Protein AF-A0A357CM82-F1 (afdb_monomer_lite)

Secondary structure (DSSP, 8-state):
-EEEEEEEETTTEEEEEEEEESSHHHHHHHHHHHHHHHHHHHHHHHHHHHH--SGGGS-GGGTTGGGGTT---EEEEEEE-S--PPP-

Sequence (88 aa):
MKWMLLVLIFGTIPVKTGLLFDNIEDCLKAEETMRAEYTRVYNDWHAWAEAHPKDADYPDTQKFMWRRDGMETTATCIPHGEHAVSPD

Radius of gyration: 17.13 Å; chains: 1; bounding box: 56×18×42 Å

pLDDT: mean 88.92, std 11.29, range [49.66, 98.25]

Foldseek 3Di:
DKKWKWKQFLVHRIDGPVDIHPDVVVSVVVQVVVQVVQVVVVVVVVVVCVVVVDLVSDDPVCSCVNVSVVRDMHMDIDDDDPDPPPDD

Structure (mmCIF, N/CA/C/O backbone):
data_AF-A0A357CM82-F1
#
_entry.id   AF-A0A357CM82-F1
#
loop_
_atom_site.group_PDB
_atom_site.id
_atom_site.type_symbol
_atom_site.label_atom_id
_atom_site.label_alt_id
_atom_site.label_comp_id
_atom_site.label_asym_id
_atom_site.label_entity_id
_atom_site.label_seq_id
_atom_site.pdbx_PDB_ins_code
_atom_site.Cartn_x
_atom_site.Cartn_y
_atom_site.Cartn_z
_atom_site.occupancy
_atom_site.B_iso_or_equiv
_atom_site.auth_seq_id
_atom_site.auth_comp_id
_atom_site.auth_asym_id
_atom_site.auth_atom_id
_atom_site.pdbx_PDB_model_num
ATOM 1 N N . MET A 1 1 ? -18.669 0.054 18.080 1.00 85.56 1 MET A N 1
ATOM 2 C CA . MET A 1 1 ? -18.445 0.624 16.733 1.00 85.56 1 MET A CA 1
ATOM 3 C C . MET A 1 1 ? -17.152 0.023 16.228 1.00 85.56 1 MET A C 1
ATOM 5 O O . MET A 1 1 ? -16.213 0.003 17.010 1.00 85.56 1 MET A O 1
ATOM 9 N N . LYS A 1 2 ? -17.119 -0.523 15.011 1.00 94.06 2 LYS A N 1
ATOM 10 C CA . LYS A 1 2 ? -15.898 -1.125 14.463 1.00 94.06 2 LYS A CA 1
ATOM 11 C C . LYS A 1 2 ? -15.150 -0.111 13.606 1.00 94.06 2 LYS A C 1
ATOM 13 O O . LYS A 1 2 ? -15.739 0.865 13.145 1.00 94.06 2 LYS A O 1
ATOM 18 N N . TRP A 1 3 ? -13.871 -0.359 13.384 1.00 97.00 3 TRP A N 1
ATOM 19 C CA . TRP A 1 3 ? -13.018 0.394 12.473 1.00 97.00 3 TRP A CA 1
ATOM 20 C C . TRP A 1 3 ? -12.633 -0.498 11.306 1.00 97.00 3 TRP A C 1
ATOM 22 O O . TRP A 1 3 ? -12.357 -1.677 11.504 1.00 97.00 3 TRP A O 1
ATOM 32 N N . MET A 1 4 ? -12.637 0.046 10.095 1.00 97.19 4 MET A N 1
ATOM 33 C CA . MET A 1 4 ? -12.206 -0.663 8.899 1.00 97.19 4 MET A CA 1
ATOM 34 C C . MET A 1 4 ? -11.002 0.035 8.288 1.00 97.19 4 MET A C 1
ATOM 36 O O . MET A 1 4 ? -11.028 1.250 8.088 1.00 97.19 4 MET A O 1
ATOM 40 N N . LEU A 1 5 ? -9.986 -0.743 7.921 1.00 97.69 5 LEU A N 1
ATOM 41 C CA . LEU A 1 5 ? -8.890 -0.231 7.109 1.00 97.69 5 LEU A CA 1
ATOM 42 C C . LEU A 1 5 ? -9.383 -0.031 5.667 1.00 97.69 5 LEU A C 1
ATOM 44 O O . LEU A 1 5 ? -9.813 -0.978 5.003 1.00 97.69 5 LEU A O 1
ATOM 48 N N . LEU A 1 6 ? -9.341 1.197 5.172 1.00 96.88 6 LEU A N 1
ATOM 49 C CA . LEU A 1 6 ? -9.586 1.533 3.774 1.00 96.88 6 LEU A CA 1
ATOM 50 C C . LEU A 1 6 ? -8.240 1.784 3.095 1.00 96.88 6 LEU A C 1
ATOM 52 O O . LEU A 1 6 ? -7.396 2.479 3.651 1.00 96.88 6 LEU A O 1
ATOM 56 N N . VAL A 1 7 ? -8.054 1.259 1.888 1.00 96.19 7 VAL A N 1
ATOM 57 C CA . VAL A 1 7 ? -6.860 1.515 1.072 1.00 96.19 7 VAL A CA 1
ATOM 58 C C . VAL A 1 7 ? -7.242 2.377 -0.126 1.00 96.19 7 VAL A C 1
ATOM 60 O O . VAL A 1 7 ? -8.247 2.113 -0.778 1.00 96.19 7 VAL A O 1
ATOM 63 N N . LEU A 1 8 ? -6.442 3.394 -0.434 1.00 93.31 8 LEU A N 1
ATOM 64 C CA . LEU A 1 8 ? -6.546 4.200 -1.647 1.00 93.31 8 LEU A CA 1
ATOM 65 C C . LEU A 1 8 ? -5.430 3.784 -2.599 1.00 93.31 8 LEU A C 1
ATOM 67 O O . LEU A 1 8 ? -4.294 4.240 -2.474 1.00 93.31 8 LEU A O 1
ATOM 71 N N . ILE A 1 9 ? -5.750 2.906 -3.550 1.00 89.88 9 ILE A N 1
ATOM 72 C CA . ILE A 1 9 ? -4.798 2.479 -4.576 1.00 89.88 9 ILE A CA 1
ATOM 73 C C . ILE A 1 9 ? -4.501 3.672 -5.479 1.00 89.88 9 ILE A C 1
ATOM 75 O O . ILE A 1 9 ? -5.422 4.331 -5.975 1.00 89.88 9 ILE A O 1
ATOM 79 N N . PHE A 1 10 ? -3.209 3.944 -5.670 1.00 87.00 10 PHE A N 1
ATOM 80 C CA . PHE A 1 10 ? -2.724 5.063 -6.479 1.00 87.00 10 PHE A CA 1
ATOM 81 C C . PHE A 1 10 ? -3.386 6.406 -6.108 1.00 87.00 10 PHE A C 1
ATOM 83 O O . PHE A 1 10 ? -3.750 7.195 -6.982 1.00 87.00 10 PHE A O 1
ATOM 90 N N . GLY A 1 11 ? -3.655 6.612 -4.815 1.00 85.25 11 GLY A N 1
ATOM 91 C CA . GLY A 1 11 ? -4.273 7.815 -4.256 1.00 85.25 11 GLY A CA 1
ATOM 92 C C . GLY A 1 11 ? -5.721 8.089 -4.679 1.00 85.25 11 GLY A C 1
ATOM 93 O O . GLY A 1 11 ? -6.295 9.084 -4.248 1.00 85.25 11 GLY A O 1
ATOM 94 N N . THR A 1 12 ? -6.330 7.242 -5.514 1.00 86.56 12 THR A N 1
ATOM 95 C CA . THR A 1 12 ? -7.579 7.582 -6.221 1.00 86.56 12 THR A CA 1
ATOM 96 C C . THR A 1 12 ? -8.648 6.502 -6.148 1.00 86.56 12 THR A C 1
ATOM 98 O O . THR A 1 12 ? -9.834 6.824 -6.201 1.00 86.56 12 THR A O 1
ATOM 101 N N . ILE A 1 13 ? -8.269 5.231 -6.005 1.00 90.00 13 ILE A N 1
ATOM 102 C CA . ILE A 1 13 ? -9.210 4.109 -6.056 1.00 90.00 13 ILE A CA 1
ATOM 103 C C . ILE A 1 13 ? -9.433 3.569 -4.636 1.00 90.00 13 ILE A C 1
ATOM 105 O O . ILE A 1 13 ? -8.556 2.879 -4.109 1.00 90.00 13 ILE A O 1
ATOM 109 N N . PRO A 1 14 ? -10.587 3.848 -3.998 1.00 93.75 14 PRO A N 1
ATOM 110 C CA . PRO A 1 14 ? -10.880 3.340 -2.666 1.00 93.75 14 PRO A CA 1
ATOM 111 C C . PRO A 1 14 ? -11.218 1.847 -2.699 1.00 93.75 14 PRO A C 1
ATOM 113 O O . PRO A 1 14 ? -12.110 1.402 -3.422 1.00 93.75 14 PRO A O 1
ATOM 116 N N . VAL A 1 15 ? -10.549 1.080 -1.845 1.00 94.50 15 VAL A N 1
ATOM 117 C CA . VAL A 1 15 ? -10.761 -0.348 -1.621 1.00 94.50 15 VAL A CA 1
ATOM 118 C C . VAL A 1 15 ? -11.125 -0.571 -0.161 1.00 94.50 15 VAL A C 1
ATOM 120 O O . VAL A 1 15 ? -10.360 -0.271 0.758 1.00 94.50 15 VAL A O 1
ATOM 123 N N . LYS A 1 16 ? -12.317 -1.130 0.056 1.00 94.50 16 LYS A N 1
ATOM 124 C CA . LYS A 1 16 ? -12.748 -1.616 1.368 1.00 94.50 16 LYS A CA 1
ATOM 125 C C . LYS A 1 16 ? -12.075 -2.961 1.613 1.00 94.50 16 LYS A C 1
ATOM 127 O O . LYS A 1 16 ? -12.408 -3.932 0.941 1.00 94.50 16 LYS A O 1
ATOM 132 N N . THR A 1 17 ? -11.134 -3.017 2.551 1.00 93.69 17 THR A N 1
ATOM 133 C CA . THR A 1 17 ? -10.356 -4.244 2.796 1.00 93.69 17 THR A CA 1
ATOM 134 C C . THR A 1 17 ? -11.161 -5.336 3.500 1.00 93.69 17 THR A C 1
ATOM 136 O O . THR A 1 17 ? -10.786 -6.501 3.442 1.00 93.69 17 THR A O 1
ATOM 139 N N . GLY A 1 18 ? -12.244 -4.967 4.196 1.00 94.06 18 GLY A N 1
ATOM 140 C CA . GLY A 1 18 ? -12.983 -5.879 5.071 1.00 94.06 18 GLY A CA 1
ATOM 141 C C . GLY A 1 18 ? -12.242 -6.232 6.366 1.00 94.06 18 GLY A C 1
ATOM 142 O O . GLY A 1 18 ? -12.774 -6.987 7.174 1.00 94.06 18 GLY A O 1
ATOM 143 N N . LEU A 1 19 ? -11.044 -5.678 6.595 1.00 95.50 19 LEU A N 1
ATOM 144 C CA . LEU A 1 19 ? -10.325 -5.812 7.858 1.00 95.50 19 LEU A CA 1
ATOM 145 C C . LEU A 1 19 ? -11.019 -4.948 8.907 1.00 95.50 19 LEU A C 1
ATOM 147 O O . LEU A 1 19 ? -10.959 -3.720 8.828 1.00 95.50 19 LEU A O 1
ATOM 151 N N . LEU A 1 20 ? -11.702 -5.600 9.847 1.00 96.81 20 LEU A N 1
ATOM 152 C CA . LEU A 1 20 ? -12.461 -4.956 10.911 1.00 96.81 20 LEU A CA 1
ATOM 153 C C . LEU A 1 20 ? -11.739 -5.084 12.252 1.00 96.81 20 LEU A C 1
ATOM 155 O O . LEU A 1 20 ? -11.307 -6.170 12.630 1.00 96.81 20 LEU A O 1
ATOM 159 N N . PHE A 1 21 ? -11.686 -3.977 12.983 1.00 96.88 21 PHE A N 1
ATOM 160 C CA . PHE A 1 21 ? -11.040 -3.853 14.284 1.00 96.88 21 PHE A CA 1
ATOM 161 C C . PHE A 1 21 ? -12.042 -3.319 15.309 1.00 96.88 21 PHE A C 1
ATOM 163 O O . PHE A 1 21 ? -12.876 -2.466 14.991 1.00 96.88 21 PHE A O 1
ATOM 170 N N . ASP A 1 22 ? -11.968 -3.812 16.544 1.00 96.06 22 ASP A N 1
ATOM 171 C CA . ASP A 1 22 ? -12.874 -3.387 17.619 1.00 96.06 22 ASP A CA 1
ATOM 172 C C . ASP A 1 22 ? -12.499 -2.017 18.205 1.00 96.06 22 ASP A C 1
ATOM 174 O O . ASP A 1 22 ? -13.354 -1.320 18.752 1.00 96.06 22 ASP A O 1
ATOM 178 N N . ASN A 1 23 ? -11.236 -1.608 18.061 1.00 96.25 23 ASN A N 1
ATOM 179 C CA . ASN A 1 23 ? -10.706 -0.328 18.521 1.00 96.25 23 ASN A CA 1
ATOM 180 C C . ASN A 1 23 ? -9.891 0.363 17.412 1.00 96.25 23 ASN A C 1
ATOM 182 O O . ASN A 1 23 ? -9.503 -0.265 16.422 1.00 96.25 23 ASN A O 1
ATOM 186 N N . ILE A 1 24 ? -9.689 1.676 17.553 1.00 96.56 24 ILE A N 1
ATOM 187 C CA . ILE A 1 24 ? -8.997 2.482 16.539 1.00 96.56 24 ILE A CA 1
ATOM 188 C C . ILE A 1 24 ? -7.491 2.204 16.549 1.00 96.56 24 ILE A C 1
ATOM 190 O O . ILE A 1 24 ? -6.864 2.197 15.494 1.00 96.56 24 ILE A O 1
ATOM 194 N N . GLU A 1 25 ? -6.917 1.924 17.716 1.00 98.00 25 GLU A N 1
ATOM 195 C CA . GLU A 1 25 ? -5.486 1.711 17.911 1.00 98.00 25 GLU A CA 1
ATOM 196 C C . GLU A 1 25 ? -4.975 0.507 17.110 1.00 98.00 25 GLU A C 1
ATOM 198 O O . GLU A 1 25 ? -3.926 0.586 16.473 1.00 98.00 25 GLU A O 1
ATOM 203 N N . ASP A 1 26 ? -5.721 -0.595 17.089 1.00 97.94 26 ASP A N 1
ATOM 204 C CA . ASP A 1 26 ? -5.360 -1.793 16.332 1.00 97.94 26 ASP A CA 1
ATOM 205 C C . ASP A 1 26 ? -5.531 -1.589 14.825 1.00 97.94 26 ASP A C 1
ATOM 207 O O . ASP A 1 26 ? -4.712 -2.079 14.044 1.00 97.94 26 ASP A O 1
ATOM 211 N N . CYS A 1 27 ? -6.523 -0.795 14.411 1.00 98.25 27 CYS A N 1
ATOM 212 C CA . CYS A 1 27 ? -6.636 -0.382 13.017 1.00 98.25 27 CYS A CA 1
ATOM 213 C C . CYS A 1 27 ? -5.432 0.477 12.596 1.00 98.25 27 CYS A C 1
ATOM 215 O O . CYS A 1 27 ? -4.848 0.233 11.542 1.00 98.25 27 CYS A O 1
ATOM 217 N N . LEU A 1 28 ? -5.014 1.439 13.426 1.00 97.88 28 LEU A N 1
ATOM 218 C CA . LEU A 1 28 ? -3.871 2.310 13.134 1.00 97.88 28 LEU A CA 1
ATOM 219 C C . LEU A 1 28 ? -2.549 1.534 13.069 1.00 97.88 28 LEU A C 1
ATOM 221 O O . LEU A 1 28 ? -1.730 1.811 12.198 1.00 97.88 28 LEU A O 1
ATOM 225 N N . LYS A 1 29 ? -2.351 0.512 13.912 1.00 98.06 29 LYS A N 1
ATOM 226 C CA . LYS A 1 29 ? -1.198 -0.403 13.785 1.00 98.06 29 LYS A CA 1
ATOM 227 C C . LYS A 1 29 ? -1.214 -1.160 12.455 1.00 98.06 29 LYS A C 1
ATOM 229 O O . LYS A 1 29 ? -0.167 -1.345 11.830 1.00 98.06 29 LYS A O 1
ATOM 234 N N . ALA A 1 30 ? -2.390 -1.608 12.011 1.00 97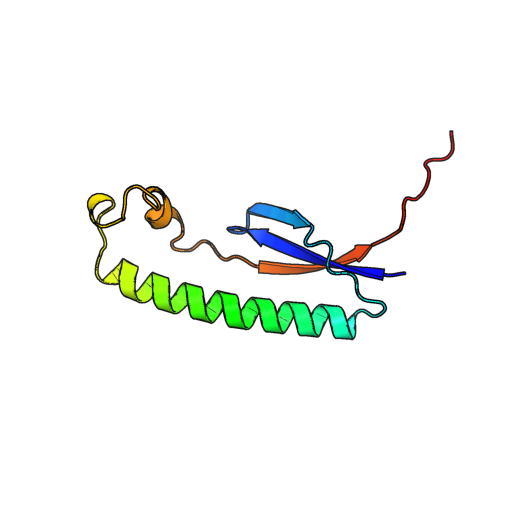.38 30 ALA A N 1
ATOM 235 C CA . ALA A 1 30 ? -2.537 -2.252 10.709 1.00 97.38 30 ALA A CA 1
ATOM 236 C C . ALA A 1 30 ? -2.275 -1.270 9.554 1.00 97.38 30 ALA A C 1
ATOM 238 O O . ALA A 1 30 ? -1.627 -1.639 8.574 1.00 97.38 30 ALA A O 1
ATOM 239 N N . GLU A 1 31 ? -2.716 -0.016 9.685 1.00 97.19 31 GLU A N 1
ATOM 240 C CA . GLU A 1 31 ? -2.415 1.065 8.744 1.00 97.19 31 GLU A CA 1
ATOM 241 C C . GLU A 1 31 ? -0.905 1.329 8.651 1.00 97.19 31 GLU A C 1
ATOM 243 O O . GLU A 1 31 ? -0.363 1.398 7.549 1.00 97.19 31 GLU A O 1
ATOM 248 N N . GLU A 1 32 ? -0.208 1.419 9.787 1.00 96.94 32 GLU A N 1
ATOM 249 C CA . GLU A 1 32 ? 1.246 1.600 9.844 1.00 96.94 32 GLU A CA 1
ATOM 250 C C . GLU A 1 32 ? 1.988 0.423 9.197 1.00 96.94 32 GLU A C 1
ATOM 252 O O . GLU A 1 32 ? 2.888 0.630 8.381 1.00 96.94 32 GLU A O 1
ATOM 257 N N . THR A 1 33 ? 1.556 -0.808 9.484 1.00 95.81 33 THR A N 1
ATOM 258 C CA . THR A 1 33 ? 2.119 -2.023 8.875 1.00 95.81 33 THR A CA 1
ATOM 259 C C . THR A 1 33 ? 1.939 -2.009 7.356 1.00 95.81 33 THR A C 1
ATOM 261 O O . THR A 1 33 ? 2.886 -2.260 6.611 1.00 95.81 33 THR A O 1
ATOM 264 N N . MET A 1 34 ? 0.740 -1.663 6.877 1.00 94.62 34 MET A N 1
ATOM 265 C CA . MET A 1 34 ? 0.456 -1.553 5.445 1.00 94.62 34 MET A CA 1
ATOM 266 C C . MET A 1 34 ? 1.323 -0.477 4.787 1.00 94.62 34 MET A C 1
ATOM 268 O O . MET A 1 34 ? 1.910 -0.722 3.732 1.00 94.62 34 MET A O 1
ATOM 272 N N . ARG A 1 35 ? 1.446 0.692 5.424 1.00 93.06 35 ARG A N 1
ATOM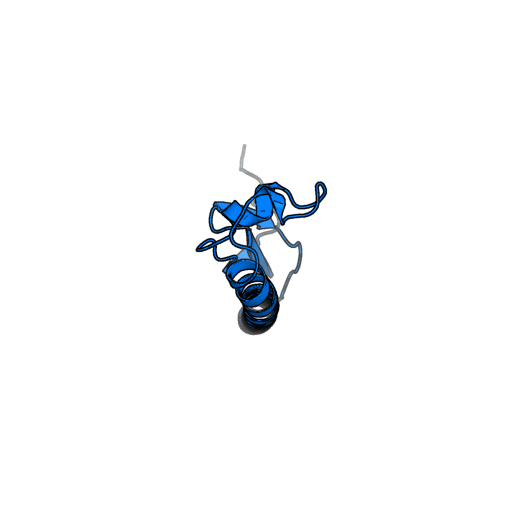 273 C CA . ARG A 1 35 ? 2.269 1.806 4.944 1.00 93.06 35 ARG A CA 1
ATOM 274 C C . ARG A 1 35 ? 3.736 1.400 4.821 1.00 93.06 35 ARG A C 1
ATOM 276 O O . ARG A 1 35 ? 4.353 1.696 3.802 1.00 93.06 35 ARG A O 1
ATOM 283 N N . ALA A 1 36 ? 4.283 0.701 5.815 1.00 94.12 36 ALA A N 1
ATOM 284 C CA . ALA A 1 36 ? 5.662 0.221 5.789 1.00 94.12 36 ALA A CA 1
ATOM 285 C C . ALA A 1 36 ? 5.907 -0.768 4.635 1.00 94.12 36 ALA A C 1
ATOM 287 O O . ALA A 1 36 ? 6.866 -0.602 3.876 1.00 94.12 36 ALA A O 1
ATOM 288 N N . GLU A 1 37 ? 5.017 -1.748 4.450 1.00 93.88 37 GLU A N 1
ATOM 289 C CA . GLU A 1 37 ? 5.131 -2.707 3.345 1.00 93.88 37 GLU A CA 1
ATOM 290 C C . GLU A 1 37 ? 4.961 -2.046 1.976 1.00 93.88 37 GLU A C 1
ATOM 292 O O . GLU A 1 37 ? 5.703 -2.363 1.044 1.00 93.88 37 GLU A O 1
ATOM 297 N N . TYR A 1 38 ? 4.033 -1.092 1.847 1.00 91.75 38 TYR A N 1
ATOM 298 C CA . TYR A 1 38 ? 3.876 -0.346 0.604 1.00 91.75 38 TYR A CA 1
ATOM 299 C C . TYR A 1 38 ? 5.136 0.443 0.262 1.00 91.75 38 TYR A C 1
ATOM 301 O O . TYR A 1 38 ? 5.626 0.326 -0.859 1.00 91.75 38 TYR A O 1
ATOM 309 N N . THR A 1 39 ? 5.687 1.197 1.217 1.00 91.81 39 THR A N 1
ATOM 310 C CA . THR A 1 39 ? 6.929 1.954 1.021 1.00 91.81 39 THR A CA 1
ATOM 311 C C . THR A 1 39 ? 8.066 1.038 0.582 1.00 91.81 39 THR A C 1
ATOM 313 O O . THR A 1 39 ? 8.769 1.355 -0.374 1.00 91.81 39 THR A O 1
ATOM 316 N N . ARG A 1 40 ? 8.220 -0.130 1.218 1.00 94.19 40 ARG A N 1
ATOM 317 C CA . ARG A 1 40 ? 9.250 -1.107 0.847 1.00 94.19 40 ARG A CA 1
ATOM 318 C C . ARG A 1 40 ? 9.088 -1.575 -0.602 1.00 94.19 40 ARG A C 1
ATOM 320 O O . ARG A 1 40 ? 10.008 -1.429 -1.398 1.00 94.19 40 ARG A O 1
ATOM 327 N N . VAL A 1 41 ? 7.905 -2.075 -0.964 1.00 92.25 41 VAL A N 1
ATOM 328 C CA . VAL A 1 41 ? 7.631 -2.589 -2.318 1.00 92.25 41 VAL A CA 1
ATOM 329 C C . VAL A 1 41 ? 7.663 -1.474 -3.371 1.00 92.25 41 VAL A C 1
ATOM 331 O O . VAL A 1 41 ? 8.021 -1.722 -4.520 1.00 92.25 41 VAL A O 1
ATOM 334 N N . TYR A 1 42 ? 7.275 -0.247 -3.014 1.00 91.50 42 TYR A N 1
ATOM 335 C CA . TYR A 1 42 ? 7.384 0.917 -3.891 1.00 91.50 42 TYR A CA 1
ATOM 336 C C . TYR A 1 42 ? 8.829 1.284 -4.164 1.00 91.50 42 TYR A C 1
ATOM 338 O O . TYR A 1 42 ? 9.169 1.446 -5.327 1.00 91.50 42 TYR A O 1
ATOM 346 N N . ASN A 1 43 ? 9.676 1.353 -3.142 1.00 92.25 43 ASN A N 1
ATOM 347 C CA . ASN A 1 43 ? 11.083 1.692 -3.322 1.00 92.25 43 ASN A CA 1
ATOM 348 C C . ASN A 1 43 ? 11.820 0.634 -4.153 1.00 92.25 43 ASN A C 1
ATOM 350 O O . ASN A 1 43 ? 12.577 0.995 -5.051 1.00 92.25 43 ASN A O 1
ATOM 354 N N . ASP A 1 44 ? 11.543 -0.653 -3.916 1.00 93.38 44 ASP A N 1
ATOM 355 C CA . ASP A 1 44 ? 12.101 -1.751 -4.715 1.00 93.38 44 ASP A CA 1
ATOM 356 C C . ASP A 1 44 ? 11.700 -1.620 -6.196 1.00 93.38 44 ASP A C 1
ATOM 358 O O . ASP A 1 44 ? 12.533 -1.736 -7.097 1.00 93.38 44 ASP A O 1
ATOM 362 N N . TRP A 1 45 ? 10.419 -1.337 -6.453 1.00 91.69 45 TRP A N 1
ATOM 363 C CA . TRP A 1 45 ? 9.914 -1.100 -7.805 1.00 91.69 45 TRP A CA 1
ATOM 364 C C . TRP A 1 45 ? 10.498 0.176 -8.433 1.00 91.69 45 TRP A C 1
ATOM 366 O O . TRP A 1 45 ? 10.884 0.152 -9.597 1.00 91.69 45 TRP A O 1
ATOM 376 N N . HIS A 1 46 ? 10.592 1.271 -7.678 1.00 92.31 46 HIS A N 1
ATOM 377 C CA . HIS A 1 46 ? 11.074 2.566 -8.155 1.00 92.31 46 HIS A CA 1
ATOM 378 C C . HIS A 1 46 ? 12.547 2.496 -8.563 1.00 92.31 46 HIS A C 1
ATOM 380 O O . HIS A 1 46 ? 12.899 2.944 -9.647 1.00 92.31 46 HIS A O 1
ATOM 386 N N . ALA A 1 47 ? 13.398 1.850 -7.759 1.00 93.62 47 ALA A N 1
ATOM 387 C CA . ALA A 1 47 ? 14.802 1.638 -8.112 1.00 93.62 47 ALA A CA 1
ATOM 388 C C . ALA A 1 47 ? 14.956 0.821 -9.409 1.00 93.62 47 ALA A C 1
ATOM 390 O O . ALA A 1 47 ? 15.829 1.101 -10.233 1.00 93.62 47 ALA A O 1
ATOM 391 N N . TRP A 1 48 ? 14.092 -0.179 -9.622 1.00 93.38 48 TRP A N 1
ATOM 392 C CA . TRP A 1 48 ? 14.046 -0.902 -10.892 1.00 93.38 48 TRP A CA 1
ATOM 393 C C . TRP A 1 48 ? 13.584 0.005 -12.041 1.00 93.38 48 TRP A C 1
ATOM 395 O O . TRP A 1 48 ? 14.199 -0.018 -13.106 1.00 93.38 48 TRP A O 1
ATOM 405 N N . ALA A 1 49 ? 12.549 0.820 -11.826 1.00 92.00 49 ALA A N 1
ATOM 406 C CA . ALA A 1 49 ? 11.989 1.722 -12.831 1.00 92.00 49 ALA A CA 1
ATOM 407 C C . ALA A 1 49 ? 12.980 2.816 -13.263 1.00 92.00 49 ALA A C 1
ATOM 409 O O . ALA A 1 49 ? 13.077 3.110 -14.451 1.00 92.00 49 ALA A O 1
ATOM 410 N N . GLU A 1 50 ? 13.778 3.361 -12.341 1.00 91.88 50 GLU A N 1
ATOM 411 C CA . GLU A 1 50 ? 14.853 4.313 -12.660 1.00 91.88 50 GLU A CA 1
ATOM 412 C C . GLU A 1 50 ? 15.902 3.709 -13.608 1.00 91.88 50 GLU A C 1
ATOM 414 O O . GLU A 1 50 ? 16.431 4.399 -14.480 1.00 91.88 50 GLU A O 1
ATOM 419 N N . ALA A 1 51 ? 16.177 2.406 -13.481 1.00 93.31 51 ALA A N 1
ATOM 420 C CA . ALA A 1 51 ? 17.066 1.678 -14.386 1.00 93.31 51 ALA A CA 1
ATOM 421 C C . ALA A 1 51 ? 16.401 1.290 -15.727 1.00 93.31 51 ALA A C 1
ATOM 423 O O . ALA A 1 51 ? 17.109 0.928 -16.668 1.00 93.31 51 ALA A O 1
ATOM 424 N N . HIS A 1 52 ? 15.069 1.382 -15.822 1.00 91.56 52 HIS A N 1
ATOM 425 C CA . HIS A 1 52 ? 14.244 0.956 -16.960 1.00 91.56 52 HIS A CA 1
ATOM 426 C C . HIS A 1 52 ? 13.225 2.049 -17.345 1.00 91.56 52 HIS A C 1
ATOM 428 O O . HIS A 1 52 ? 12.012 1.872 -17.194 1.00 91.56 52 HIS A O 1
ATOM 434 N N . PRO A 1 53 ? 13.697 3.221 -17.813 1.00 88.00 53 PRO A N 1
ATOM 435 C CA . PRO A 1 53 ? 12.861 4.411 -17.953 1.00 88.00 53 PRO A CA 1
ATOM 436 C C . PRO A 1 53 ? 11.905 4.374 -19.154 1.00 88.00 53 PRO A C 1
ATOM 438 O O . PRO A 1 53 ? 11.144 5.322 -19.345 1.00 88.00 53 PRO A O 1
ATOM 441 N N . LYS A 1 54 ? 11.961 3.351 -20.018 1.00 89.25 54 LYS A N 1
ATOM 442 C CA . LYS A 1 54 ? 11.103 3.273 -21.206 1.00 89.25 54 LYS A CA 1
ATOM 443 C C . LYS A 1 54 ? 9.916 2.363 -20.935 1.00 89.25 54 LYS A C 1
ATOM 445 O O . LYS A 1 54 ? 10.071 1.263 -20.421 1.00 89.25 54 LYS A O 1
ATOM 450 N N . ASP A 1 55 ? 8.747 2.748 -21.436 1.00 86.12 55 ASP A N 1
ATOM 451 C CA . ASP A 1 55 ? 7.536 1.919 -21.379 1.00 86.12 55 ASP A CA 1
ATOM 452 C C . ASP A 1 55 ? 7.756 0.500 -21.935 1.00 86.12 55 ASP A C 1
ATOM 454 O O . ASP A 1 55 ? 7.179 -0.460 -21.433 1.00 86.12 55 ASP A O 1
ATOM 458 N N . ALA A 1 56 ? 8.614 0.365 -22.954 1.00 90.00 56 ALA A N 1
ATOM 459 C CA . ALA A 1 56 ? 8.953 -0.912 -23.584 1.00 90.00 56 ALA A CA 1
ATOM 460 C C . ALA A 1 56 ? 9.774 -1.859 -22.688 1.00 90.00 56 ALA A C 1
ATOM 462 O O . ALA A 1 56 ? 9.872 -3.044 -23.001 1.00 90.00 56 ALA A O 1
ATOM 463 N N . ASP A 1 57 ? 10.360 -1.354 -21.601 1.00 91.31 57 ASP A N 1
ATOM 464 C CA . ASP A 1 57 ? 11.129 -2.160 -20.652 1.00 91.31 57 ASP A CA 1
ATOM 465 C C . ASP A 1 57 ? 10.202 -2.923 -19.679 1.00 91.31 57 ASP A C 1
ATOM 467 O O . ASP A 1 57 ? 10.622 -3.881 -19.025 1.00 91.31 57 ASP A O 1
ATOM 471 N N . TYR A 1 58 ? 8.924 -2.530 -19.590 1.00 90.12 58 TYR A N 1
ATOM 472 C CA . TYR A 1 58 ? 7.932 -3.173 -18.733 1.00 90.12 58 TYR A CA 1
ATOM 473 C C . TYR A 1 58 ? 7.351 -4.439 -19.384 1.00 90.12 58 TYR A C 1
ATOM 475 O O . TYR A 1 58 ? 6.995 -4.420 -20.564 1.00 90.12 58 TYR A O 1
ATOM 483 N N . PRO A 1 59 ? 7.148 -5.531 -18.621 1.00 91.88 59 PRO A N 1
ATOM 484 C CA . PRO A 1 59 ? 6.445 -6.713 -19.115 1.00 91.88 59 PRO A CA 1
ATOM 485 C C . PRO A 1 59 ? 5.020 -6.385 -19.578 1.00 91.88 59 PRO A C 1
ATOM 487 O O . PRO A 1 59 ? 4.346 -5.558 -18.964 1.00 91.88 59 PRO A O 1
ATOM 490 N N . ASP A 1 60 ? 4.493 -7.111 -20.570 1.00 90.12 60 ASP A N 1
ATOM 491 C CA . ASP A 1 60 ? 3.116 -6.921 -21.067 1.00 90.12 60 ASP A CA 1
ATOM 492 C C . ASP A 1 60 ? 2.049 -7.012 -19.962 1.00 90.12 60 ASP A C 1
ATOM 494 O O . ASP A 1 60 ? 1.039 -6.302 -19.986 1.00 90.12 60 ASP A O 1
ATOM 498 N N . THR A 1 61 ? 2.292 -7.851 -18.950 1.00 90.56 61 THR A N 1
ATOM 499 C CA . THR A 1 61 ? 1.434 -8.009 -17.764 1.00 90.56 61 THR A CA 1
ATOM 500 C C . THR A 1 61 ? 1.420 -6.775 -16.855 1.00 90.56 61 THR A C 1
ATOM 502 O O . THR A 1 61 ? 0.537 -6.645 -16.011 1.00 90.56 61 THR A O 1
ATOM 505 N N . GLN A 1 62 ? 2.378 -5.865 -17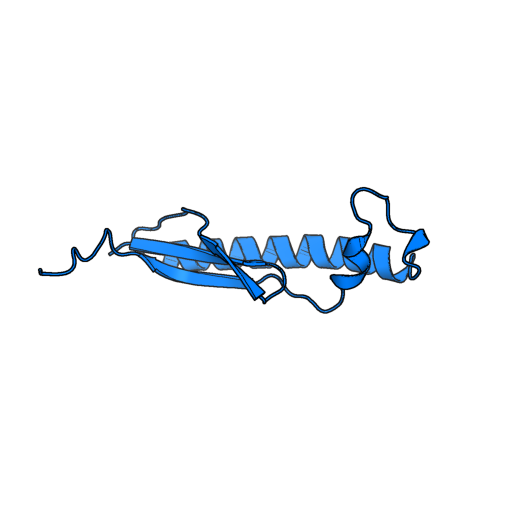.029 1.00 85.56 62 GLN A N 1
ATOM 506 C CA . GLN A 1 62 ? 2.635 -4.687 -16.203 1.00 85.56 62 GLN A CA 1
ATOM 507 C C . GLN A 1 62 ? 2.831 -3.414 -17.041 1.00 85.56 62 GLN A C 1
ATOM 509 O O . GLN A 1 62 ? 3.335 -2.414 -16.541 1.00 85.56 62 GLN A O 1
ATOM 514 N N . LYS A 1 63 ? 2.372 -3.395 -18.297 1.00 84.00 63 LYS A N 1
ATOM 515 C CA . LYS A 1 63 ? 2.588 -2.296 -19.258 1.00 84.00 63 LYS A CA 1
ATOM 516 C C . LYS A 1 63 ? 2.121 -0.902 -18.828 1.00 84.00 63 LYS A C 1
ATOM 518 O O . LYS A 1 63 ? 2.394 0.067 -19.519 1.00 84.00 63 LYS A O 1
ATOM 523 N N . PHE A 1 64 ? 1.335 -0.793 -17.758 1.00 82.25 64 PHE A N 1
ATOM 524 C CA . PHE A 1 64 ? 0.860 0.482 -17.214 1.00 82.25 64 PHE A CA 1
ATOM 525 C C . PHE A 1 64 ? 1.603 0.902 -15.949 1.00 82.25 64 P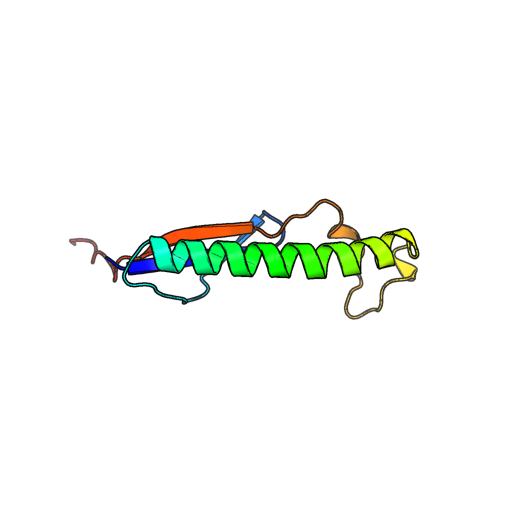HE A C 1
ATOM 527 O O . PHE A 1 64 ? 1.317 1.965 -15.406 1.00 82.25 64 PHE A O 1
ATOM 534 N N . MET A 1 65 ? 2.540 0.083 -15.466 1.00 85.44 65 MET A N 1
ATOM 535 C CA . MET A 1 65 ? 3.256 0.356 -14.229 1.00 85.44 65 MET A CA 1
ATOM 536 C C . MET A 1 65 ? 4.186 1.558 -14.337 1.00 85.44 65 MET A C 1
ATOM 538 O O . MET A 1 65 ? 4.405 2.193 -13.320 1.00 85.44 65 MET A O 1
ATOM 542 N N . TRP A 1 66 ? 4.608 1.972 -15.533 1.00 80.94 66 TRP A N 1
ATOM 543 C CA . TRP A 1 66 ? 5.292 3.259 -15.724 1.00 80.94 66 TRP A CA 1
ATOM 544 C C . TRP A 1 66 ? 4.476 4.462 -15.216 1.00 80.94 66 TRP A C 1
ATOM 546 O O . TRP A 1 66 ? 5.048 5.462 -14.802 1.00 80.94 66 TRP A O 1
ATOM 556 N N . ARG A 1 67 ? 3.136 4.369 -15.175 1.00 82.44 67 ARG A N 1
ATOM 557 C CA . ARG A 1 67 ? 2.266 5.430 -14.629 1.00 82.44 67 ARG A CA 1
ATOM 558 C C . ARG A 1 67 ? 2.252 5.491 -13.109 1.00 82.44 67 ARG A C 1
ATOM 560 O O . ARG A 1 67 ? 1.706 6.441 -12.568 1.00 82.44 67 ARG A O 1
ATOM 567 N N . ARG A 1 68 ? 2.775 4.466 -12.431 1.00 84.56 68 ARG A N 1
ATOM 568 C CA . ARG A 1 68 ? 2.793 4.382 -10.967 1.00 84.56 68 ARG A CA 1
ATOM 569 C C . ARG A 1 68 ? 3.759 5.394 -10.352 1.00 84.56 68 ARG A C 1
ATOM 571 O O . ARG A 1 68 ? 3.634 5.661 -9.161 1.00 84.56 68 ARG A O 1
ATOM 578 N N . ASP A 1 69 ? 4.699 5.937 -11.123 1.00 82.25 69 ASP A N 1
ATOM 579 C CA . ASP A 1 69 ? 5.671 6.888 -10.594 1.00 82.25 69 ASP A CA 1
ATOM 580 C C . ASP A 1 69 ? 4.968 8.141 -10.048 1.00 82.25 69 ASP A C 1
ATOM 582 O O . ASP A 1 69 ? 4.101 8.726 -10.700 1.00 82.25 69 ASP A O 1
ATOM 586 N N . GLY A 1 70 ? 5.269 8.488 -8.798 1.00 81.38 70 GLY A N 1
ATOM 587 C CA . GLY A 1 70 ? 4.585 9.542 -8.046 1.00 81.38 70 GLY A CA 1
ATOM 588 C C . GLY A 1 70 ? 3.168 9.196 -7.562 1.00 81.38 70 GLY A C 1
ATOM 589 O O . GLY A 1 70 ? 2.517 10.039 -6.944 1.00 81.38 70 GLY A O 1
ATOM 590 N N . MET A 1 71 ? 2.665 7.979 -7.802 1.00 86.19 71 MET A N 1
ATOM 591 C CA . MET A 1 71 ? 1.376 7.522 -7.277 1.00 86.19 71 MET A CA 1
ATOM 592 C C . MET A 1 71 ? 1.568 6.751 -5.970 1.00 86.19 71 MET A C 1
ATOM 594 O O . MET A 1 71 ? 2.014 5.601 -5.947 1.00 86.19 71 MET A O 1
ATOM 598 N N . GLU A 1 72 ? 1.159 7.356 -4.861 1.00 84.88 72 GLU A N 1
ATOM 599 C CA . GLU A 1 72 ? 1.224 6.720 -3.549 1.00 84.88 72 GLU A CA 1
ATOM 600 C C . GLU A 1 72 ? -0.060 5.949 -3.237 1.00 84.88 72 GLU A C 1
ATOM 602 O O . GLU A 1 72 ? -1.172 6.468 -3.343 1.00 84.88 72 GLU A O 1
ATOM 607 N N . THR A 1 73 ? 0.084 4.690 -2.826 1.00 9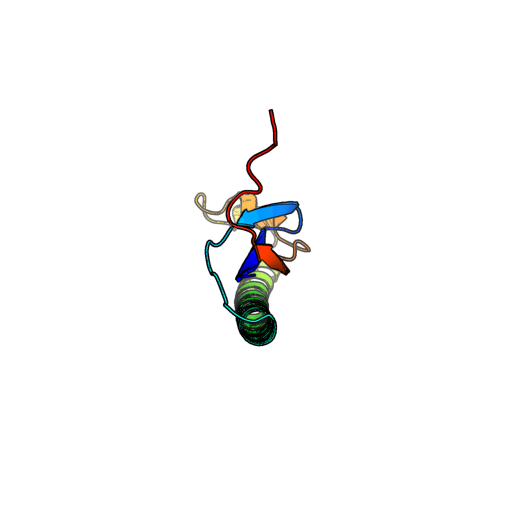0.38 73 THR A N 1
ATOM 608 C CA . THR A 1 73 ? -1.006 3.961 -2.182 1.00 90.38 73 THR A CA 1
ATOM 609 C C . THR A 1 73 ? -0.978 4.306 -0.709 1.00 90.38 73 THR A C 1
ATOM 611 O O . THR A 1 73 ? 0.031 4.112 -0.034 1.00 90.38 73 THR A O 1
ATOM 614 N N . THR A 1 74 ? -2.096 4.809 -0.211 1.00 92.31 74 THR A N 1
ATOM 615 C CA . THR A 1 74 ? -2.257 5.156 1.198 1.00 92.31 74 THR A CA 1
ATOM 616 C C . THR A 1 74 ? -3.330 4.284 1.825 1.00 92.31 74 THR A C 1
ATOM 618 O O . THR A 1 74 ? -4.110 3.624 1.133 1.00 92.31 74 THR A O 1
ATOM 621 N N . ALA A 1 75 ? -3.366 4.261 3.150 1.00 94.31 75 ALA A N 1
ATOM 622 C CA . ALA A 1 75 ? -4.433 3.627 3.896 1.00 94.31 75 ALA A CA 1
ATOM 623 C C . ALA A 1 75 ? -4.931 4.564 4.992 1.00 94.31 75 ALA A C 1
ATOM 625 O O . ALA A 1 75 ? -4.218 5.479 5.406 1.00 94.31 75 ALA A O 1
ATOM 626 N N . THR A 1 76 ? -6.175 4.359 5.409 1.00 95.44 76 THR A N 1
ATOM 627 C CA . THR A 1 76 ? -6.804 5.127 6.477 1.00 95.44 76 THR A CA 1
ATOM 628 C C . THR A 1 76 ? -7.842 4.290 7.215 1.00 95.44 76 THR A C 1
ATOM 630 O O . THR A 1 76 ? -8.595 3.522 6.608 1.00 95.44 76 THR A O 1
ATOM 633 N N . CYS A 1 77 ? -7.894 4.442 8.531 1.00 97.44 77 CYS A N 1
ATOM 634 C CA . CYS A 1 77 ? -8.934 3.855 9.366 1.00 97.44 77 CYS A CA 1
ATOM 635 C C . CYS A 1 77 ? -10.230 4.666 9.319 1.00 97.44 77 CYS A C 1
ATOM 637 O O . CYS A 1 77 ? -10.268 5.826 9.726 1.00 97.44 77 CYS A O 1
ATOM 639 N N . ILE A 1 78 ? -11.318 4.030 8.881 1.00 95.56 78 ILE A N 1
ATOM 640 C CA . ILE A 1 78 ? -12.648 4.643 8.841 1.00 95.56 78 ILE A CA 1
ATOM 641 C C . ILE A 1 78 ? -13.612 3.949 9.809 1.00 95.56 78 ILE A C 1
ATOM 643 O O . ILE A 1 78 ? -13.541 2.727 9.971 1.00 95.56 78 ILE A O 1
ATOM 647 N N . PRO A 1 79 ? -14.555 4.680 10.429 1.00 95.19 79 PRO A N 1
A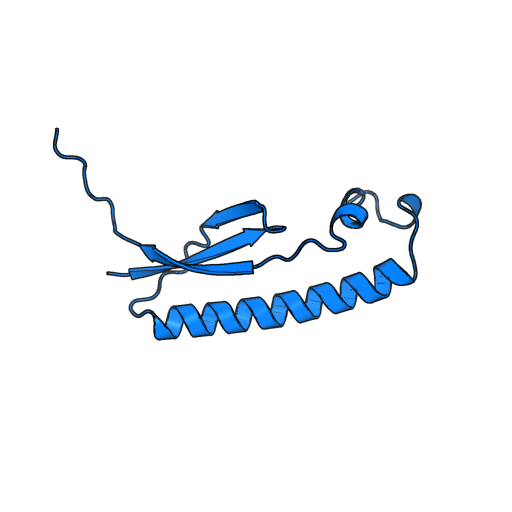TOM 648 C CA . PRO A 1 79 ? -15.636 4.057 11.177 1.00 95.19 79 PRO A CA 1
ATOM 649 C C . PRO A 1 79 ? -16.448 3.119 10.277 1.00 95.19 79 PRO A C 1
ATOM 651 O O . PRO A 1 79 ? -16.843 3.478 9.166 1.00 95.19 79 PRO A O 1
ATOM 654 N N . HIS A 1 80 ? -16.731 1.921 10.774 1.00 91.12 80 HIS A N 1
ATOM 655 C CA . HIS A 1 80 ? -17.605 0.947 10.141 1.00 91.12 80 HIS A CA 1
ATOM 656 C C . HIS A 1 80 ? -18.817 0.696 11.041 1.00 91.12 80 HIS A C 1
ATOM 658 O O . HIS A 1 80 ? -18.724 0.071 12.103 1.00 91.12 80 HIS A O 1
ATOM 664 N N . GLY A 1 81 ? -19.963 1.223 10.614 1.00 81.88 81 GLY A N 1
ATOM 665 C CA . GLY A 1 81 ? -21.262 0.835 11.145 1.00 81.88 81 GLY A CA 1
ATOM 666 C C . GLY A 1 81 ? -21.819 -0.321 10.324 1.00 81.88 81 GLY A C 1
ATOM 667 O O . GLY A 1 81 ? -21.884 -0.220 9.098 1.00 81.88 81 GLY A O 1
ATOM 668 N N . GLU A 1 82 ? -22.251 -1.393 10.987 1.00 68.62 82 GLU A N 1
ATOM 669 C CA . GLU A 1 82 ? -23.277 -2.259 10.405 1.00 68.62 82 GLU A CA 1
ATOM 670 C C . GLU A 1 82 ? -24.486 -1.360 10.122 1.00 68.62 82 GLU A C 1
ATOM 672 O O . GLU A 1 82 ? -24.897 -0.608 11.002 1.00 68.62 82 GLU A O 1
ATOM 677 N N . HIS A 1 83 ? -24.930 -1.340 8.863 1.00 55.31 83 HIS A N 1
ATOM 678 C CA . HIS A 1 83 ? -25.948 -0.454 8.295 1.00 55.31 83 HIS A CA 1
ATOM 679 C C . HIS A 1 83 ? -26.817 0.305 9.314 1.00 55.31 83 HIS A C 1
ATOM 681 O O . HIS A 1 83 ? -27.642 -0.285 10.009 1.00 55.31 83 HIS A O 1
ATOM 687 N N . ALA A 1 84 ? -26.735 1.640 9.295 1.00 50.59 84 ALA A N 1
ATOM 688 C CA . ALA A 1 84 ? -27.915 2.432 9.607 1.00 50.59 84 ALA A CA 1
ATOM 689 C C . ALA A 1 84 ? -28.967 2.058 8.554 1.00 50.59 84 ALA A C 1
ATOM 691 O O . ALA A 1 84 ? -28.861 2.453 7.391 1.00 50.59 84 ALA A O 1
ATOM 692 N N . VAL A 1 85 ? -29.924 1.213 8.936 1.00 52.06 85 VAL A N 1
ATOM 693 C CA . VAL A 1 85 ? -31.164 1.038 8.183 1.00 52.06 85 VAL A CA 1
ATOM 694 C C . VAL A 1 85 ? -31.741 2.444 8.038 1.00 52.06 85 VAL A C 1
ATOM 696 O O . VAL A 1 85 ? -31.961 3.117 9.045 1.00 52.06 85 VAL A O 1
ATOM 699 N N . SER A 1 86 ? -31.869 2.937 6.803 1.00 49.94 86 SER A N 1
ATOM 700 C CA . SER A 1 86 ? -32.580 4.198 6.578 1.00 49.94 86 SER A CA 1
ATOM 701 C C . SER A 1 86 ? -33.994 4.027 7.132 1.00 49.94 86 SER A C 1
ATOM 703 O O . SER A 1 86 ? -34.614 3.013 6.812 1.00 49.94 86 SER A O 1
ATOM 705 N N . PRO A 1 87 ? -34.492 4.938 7.983 1.00 53.09 87 PRO A N 1
ATOM 706 C CA . PRO A 1 87 ? -35.907 4.939 8.302 1.00 53.09 87 PRO A CA 1
ATOM 707 C C . PRO A 1 87 ? -36.680 5.279 7.023 1.00 53.09 87 PRO A C 1
ATOM 709 O O . PRO A 1 87 ? -36.279 6.200 6.307 1.00 53.09 87 PRO A O 1
ATOM 712 N N . ASP A 1 88 ? -37.717 4.485 6.747 1.00 49.66 88 ASP A N 1
ATOM 713 C CA . ASP A 1 88 ? -38.667 4.658 5.637 1.00 49.66 88 ASP A CA 1
ATOM 714 C C . ASP A 1 88 ? -39.322 6.052 5.618 1.00 49.66 88 ASP A C 1
ATOM 716 O O . ASP A 1 88 ? -39.609 6.600 6.713 1.00 49.66 88 ASP A O 1
#